Protein AF-A0A4P7YYK3-F1 (afdb_monomer)

Sequence (96 aa):
MKTLEAAAADPEEAQERPRTAFKTALDFAMDVINDPDQSMDAKVRLAIAAMPFQHAKLEAVGTGKKERQQEEAKDLARNGKFSTPTGPRLAVNNGG

pLDDT: mean 74.81, std 15.9, range [40.09, 92.75]

Secondary structure (DSSP, 8-state):
----------TTTT--------SSHHHHHHHHHH-TTS-HHHHHHHHHHHGGG-PPPGGGTS--HHHHHHHHHHHHHHHSTTPPPPPPP-------

Mean predicted aligned error: 17.23 Å

Foldseek 3Di:
DDDDDPDDPDPPPPPDDPPDPDPDPVSVLVVQVPDPPHDPVVNVVSVVVCVVVDDDDVVVVDDPPVVVVVVVVVCCCPPNPPDDDDDDDDPDPPDD

Nearest PDB structures (foldseek):
  6yw5-assembly1_ZZ  TM=3.273E-01  e=5.936E+00  Neurospora crassa OR74A

Radius of gyration: 33.92 Å; Cα contacts (8 Å, |Δi|>4): 23; chains: 1; bounding box: 61×43×111 Å

Structure (mmCIF, N/CA/C/O backbone):
data_AF-A0A4P7YYK3-F1
#
_entry.id   AF-A0A4P7YYK3-F1
#
loop_
_atom_site.group_PDB
_atom_site.id
_atom_site.type_symbol
_atom_site.label_atom_id
_atom_site.label_alt_id
_atom_site.label_comp_id
_atom_site.label_asym_id
_atom_site.label_entity_id
_atom_site.label_seq_id
_atom_site.pdbx_PDB_ins_code
_atom_site.Cartn_x
_atom_site.Cartn_y
_atom_site.Cartn_z
_atom_site.occupancy
_atom_site.B_iso_or_equiv
_atom_site.auth_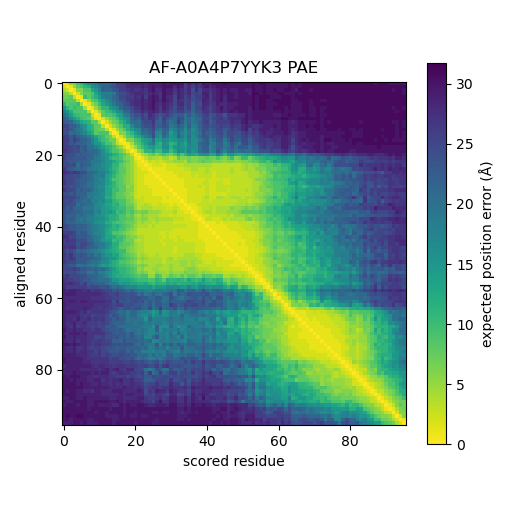seq_id
_atom_site.auth_comp_id
_atom_site.auth_asym_id
_atom_site.auth_atom_id
_atom_site.pdbx_PDB_model_num
ATOM 1 N N . MET A 1 1 ? -14.216 -22.477 55.078 1.00 40.09 1 MET A N 1
ATOM 2 C CA . MET A 1 1 ? -12.978 -21.784 54.669 1.00 40.09 1 MET A CA 1
ATOM 3 C C . MET A 1 1 ? -13.140 -21.350 53.221 1.00 40.09 1 MET A C 1
ATOM 5 O O . MET A 1 1 ? -13.336 -22.212 52.384 1.00 40.09 1 MET A O 1
ATOM 9 N N . LYS A 1 2 ? -13.147 -20.026 53.013 1.00 42.56 2 LYS A N 1
ATOM 10 C CA . LYS A 1 2 ? -12.953 -19.239 51.779 1.00 42.56 2 LYS A CA 1
ATOM 11 C C . LYS A 1 2 ? -13.456 -19.818 50.447 1.00 42.56 2 LYS A C 1
ATOM 13 O O . LYS A 1 2 ? -12.799 -20.625 49.803 1.00 42.56 2 LYS A O 1
ATOM 18 N N . THR A 1 3 ? -14.592 -19.265 50.033 1.00 44.03 3 THR A N 1
ATOM 19 C CA . THR A 1 3 ? -14.954 -18.971 48.646 1.00 44.03 3 THR A CA 1
ATOM 20 C C . THR A 1 3 ? -13.801 -18.271 47.919 1.00 44.03 3 THR A C 1
ATOM 22 O O . THR A 1 3 ? -13.214 -17.334 48.459 1.00 44.03 3 THR A O 1
ATOM 25 N N . LEU A 1 4 ? -13.491 -18.710 46.699 1.00 49.19 4 LEU A N 1
ATOM 26 C CA . LEU A 1 4 ? -12.751 -17.924 45.712 1.00 49.19 4 LEU A CA 1
ATOM 27 C C . LEU A 1 4 ? -13.493 -18.029 44.382 1.00 49.19 4 LEU A C 1
ATOM 29 O O . LEU A 1 4 ? -13.257 -18.891 43.543 1.00 49.19 4 LEU A O 1
ATOM 33 N N . GLU A 1 5 ? -14.479 -17.149 44.318 1.00 50.00 5 GLU A N 1
ATOM 34 C CA . GLU A 1 5 ? -15.044 -16.488 43.155 1.00 50.00 5 GLU A CA 1
ATOM 35 C C . GLU A 1 5 ? -13.953 -16.234 42.103 1.00 50.00 5 GLU A C 1
ATOM 37 O O . GLU A 1 5 ? -13.093 -15.366 42.260 1.00 50.00 5 GLU A O 1
ATOM 42 N N . ALA A 1 6 ? -13.935 -17.065 41.060 1.00 42.91 6 ALA A N 1
ATOM 43 C CA . ALA A 1 6 ? -13.124 -16.814 39.882 1.00 42.91 6 ALA A CA 1
ATOM 44 C C . ALA A 1 6 ? -13.829 -15.722 39.079 1.00 42.91 6 ALA A C 1
ATOM 46 O O . ALA A 1 6 ? -14.806 -15.982 38.380 1.00 42.91 6 ALA A O 1
ATOM 47 N N . ALA A 1 7 ? -13.334 -14.507 39.309 1.00 40.44 7 ALA A N 1
ATOM 48 C CA . ALA A 1 7 ? -13.514 -13.279 38.559 1.00 40.44 7 ALA A CA 1
ATOM 49 C C . ALA A 1 7 ? -14.192 -13.473 37.196 1.00 40.44 7 ALA A C 1
ATOM 51 O O . ALA A 1 7 ? -13.603 -14.007 36.252 1.00 40.44 7 ALA A O 1
ATOM 52 N N . ALA A 1 8 ? -15.427 -12.980 37.110 1.00 41.97 8 ALA A N 1
ATOM 53 C CA . ALA A 1 8 ? -15.977 -12.499 35.860 1.00 41.97 8 ALA A CA 1
ATOM 54 C C . ALA A 1 8 ? -14.954 -11.521 35.264 1.00 41.97 8 ALA A C 1
ATOM 56 O O . ALA A 1 8 ? -14.655 -10.493 35.860 1.00 41.97 8 ALA A O 1
ATOM 57 N N . ALA A 1 9 ? -14.353 -11.893 34.137 1.00 46.03 9 ALA A N 1
ATOM 58 C CA . ALA A 1 9 ? -13.649 -10.938 33.307 1.00 46.03 9 ALA A CA 1
ATOM 59 C C . ALA A 1 9 ? -14.730 -10.087 32.638 1.00 46.03 9 ALA A C 1
ATOM 61 O O . ALA A 1 9 ? -15.417 -10.559 31.731 1.00 46.03 9 ALA A O 1
ATOM 62 N N . ASP A 1 10 ? -14.925 -8.882 33.161 1.00 42.03 10 ASP A N 1
ATOM 63 C CA . ASP A 1 10 ? -15.773 -7.845 32.592 1.00 42.03 10 ASP A CA 1
ATOM 64 C C . ASP A 1 10 ? -15.459 -7.651 31.095 1.00 42.03 10 ASP A C 1
ATOM 66 O O . ASP A 1 10 ? -14.332 -7.292 30.748 1.00 42.03 10 ASP A O 1
ATOM 70 N N . PRO A 1 11 ? -16.413 -7.866 30.170 1.00 53.06 11 PRO A N 1
ATOM 71 C CA . PRO A 1 11 ? -16.196 -7.588 28.752 1.00 53.06 11 PRO A CA 1
ATOM 72 C C . PRO A 1 11 ? -16.438 -6.113 28.370 1.00 53.06 11 PRO A C 1
ATOM 74 O O . PRO A 1 11 ? -16.524 -5.809 27.182 1.00 53.06 11 PRO A O 1
ATOM 77 N N . GLU A 1 12 ? -16.564 -5.186 29.326 1.00 51.69 12 GLU A N 1
ATOM 78 C CA . GLU A 1 12 ? -17.010 -3.807 29.047 1.00 51.69 12 GLU A CA 1
ATOM 79 C C . GLU A 1 12 ? -15.921 -2.716 29.032 1.00 51.69 12 GLU A C 1
ATOM 81 O O . GLU A 1 12 ? -16.224 -1.580 28.681 1.00 51.69 12 GLU A O 1
ATOM 86 N N . GLU A 1 13 ? -14.644 -3.016 29.284 1.00 47.50 13 GLU A N 1
ATOM 87 C CA . GLU A 1 13 ? -13.581 -1.985 29.334 1.00 47.50 13 GLU A CA 1
ATOM 88 C C . GLU A 1 13 ? -12.707 -1.876 28.065 1.00 47.50 13 GLU A C 1
ATOM 90 O O . GLU A 1 13 ? -11.533 -1.514 28.120 1.00 47.50 13 GLU A O 1
ATOM 95 N N . ALA A 1 14 ? -13.268 -2.132 26.878 1.00 47.28 14 ALA A N 1
ATOM 96 C CA . ALA A 1 14 ? -12.588 -1.848 25.602 1.00 47.28 14 ALA A CA 1
ATOM 97 C C . ALA A 1 14 ? -13.112 -0.583 24.890 1.00 47.28 14 ALA A C 1
ATOM 99 O O . ALA A 1 14 ? -12.822 -0.368 23.712 1.00 47.28 14 ALA A O 1
ATOM 100 N N . GLN A 1 15 ? -13.881 0.270 25.576 1.00 53.50 15 GLN A N 1
ATOM 101 C CA . GLN A 1 15 ? -14.463 1.485 24.993 1.00 53.50 15 GLN A CA 1
ATOM 102 C C . GLN A 1 15 ? -13.981 2.778 25.655 1.00 53.50 15 GLN A C 1
ATOM 104 O O . GLN A 1 15 ? -14.781 3.632 26.005 1.00 53.50 15 GLN A O 1
ATOM 109 N N . GLU A 1 16 ? -12.670 2.997 25.744 1.00 53.94 16 GLU A N 1
ATOM 110 C CA . GLU A 1 16 ? -12.153 4.351 25.979 1.00 53.94 16 GLU A CA 1
ATOM 111 C C . GLU A 1 16 ? -10.914 4.634 25.138 1.00 53.94 16 GLU A C 1
ATOM 113 O O . GLU A 1 16 ? -9.784 4.599 25.616 1.00 53.94 16 GLU A O 1
ATOM 118 N N . ARG A 1 17 ? -11.113 4.983 23.862 1.00 54.28 17 ARG A N 1
ATOM 119 C CA . ARG A 1 17 ? -10.206 5.934 23.203 1.00 54.28 17 ARG A CA 1
ATOM 120 C C . ARG A 1 17 ? -11.004 6.873 22.301 1.00 54.28 17 ARG A C 1
ATOM 122 O O . ARG A 1 17 ? -11.524 6.416 21.283 1.00 54.28 17 ARG A O 1
ATOM 129 N N . PRO A 1 18 ? -11.026 8.192 22.565 1.00 57.31 18 PRO A N 1
ATOM 130 C CA . PRO A 1 18 ? -11.234 9.158 21.500 1.00 57.31 18 PRO A CA 1
ATOM 131 C C . PRO A 1 18 ? -9.980 9.119 20.619 1.00 57.31 18 PRO A C 1
ATOM 133 O O . PRO A 1 18 ? -9.009 9.844 20.842 1.00 57.31 18 PRO A O 1
ATOM 136 N N . ARG A 1 19 ? -9.955 8.203 19.646 1.00 58.88 19 ARG A N 1
ATOM 137 C CA . ARG A 1 19 ? -8.874 8.113 18.661 1.00 58.88 19 ARG A CA 1
ATOM 138 C C . ARG A 1 19 ? -9.059 9.293 17.724 1.00 58.88 19 ARG A C 1
ATOM 140 O O . ARG A 1 19 ? -9.882 9.225 16.828 1.00 58.88 19 ARG A O 1
ATOM 147 N N . THR A 1 20 ? -8.426 10.408 18.093 1.00 58.78 20 THR A N 1
ATOM 148 C CA . THR A 1 20 ? -8.113 11.613 17.309 1.00 58.78 20 THR A CA 1
ATOM 149 C C . THR A 1 20 ? -8.952 11.833 16.055 1.00 58.78 20 THR A C 1
ATOM 151 O O . THR A 1 20 ? -8.923 10.997 15.162 1.00 58.78 20 THR A O 1
ATOM 154 N N . ALA A 1 21 ? -9.567 13.012 15.911 1.00 69.06 21 ALA A N 1
ATOM 155 C CA . ALA A 1 21 ? -10.125 13.469 14.635 1.00 69.06 21 ALA A CA 1
ATOM 156 C C . ALA A 1 21 ? -9.201 13.078 13.464 1.00 69.06 21 ALA A C 1
ATOM 158 O O . ALA A 1 21 ? -8.107 13.632 13.315 1.00 69.06 21 ALA A O 1
ATOM 159 N N . PHE A 1 22 ? -9.605 12.056 12.702 1.00 78.38 22 PHE A N 1
ATOM 160 C CA . PHE A 1 22 ? -8.777 11.506 11.641 1.00 78.38 22 PHE A CA 1
ATOM 161 C C . PHE A 1 22 ? -8.609 12.589 10.582 1.00 78.38 22 PHE A C 1
ATOM 163 O O . PHE A 1 22 ? -9.590 13.131 10.073 1.00 78.38 22 PHE A O 1
ATOM 170 N N . LYS A 1 23 ? -7.360 12.945 10.281 1.00 85.44 23 LYS A N 1
ATOM 171 C CA . LYS A 1 23 ? -7.064 13.983 9.287 1.00 85.44 23 LYS A CA 1
ATOM 172 C C . LYS A 1 23 ? -7.288 13.461 7.876 1.00 85.44 23 LYS A C 1
ATOM 174 O O . LYS A 1 23 ? -7.672 14.224 6.993 1.00 85.44 23 LYS A O 1
ATOM 179 N N . THR A 1 24 ? -7.051 12.168 7.668 1.00 86.44 24 THR A N 1
ATOM 180 C CA . THR A 1 24 ? -7.225 11.501 6.382 1.00 86.44 24 THR A CA 1
ATOM 181 C C . THR A 1 24 ? -7.909 10.145 6.547 1.00 86.44 24 THR A C 1
ATOM 183 O O . THR A 1 24 ? -7.851 9.518 7.604 1.00 86.44 24 THR A O 1
ATOM 186 N N . ALA A 1 25 ? -8.537 9.658 5.473 1.00 86.00 25 ALA A N 1
ATOM 187 C CA . ALA A 1 25 ? -9.129 8.319 5.445 1.00 86.00 25 ALA A CA 1
ATOM 188 C C . ALA A 1 25 ? -8.080 7.203 5.625 1.00 86.00 25 ALA A C 1
ATOM 190 O O . ALA A 1 25 ? -8.396 6.137 6.148 1.00 86.00 25 ALA A O 1
ATOM 191 N N . LEU A 1 26 ? -6.828 7.458 5.227 1.00 85.19 26 LEU A N 1
ATOM 192 C CA . LEU A 1 26 ? -5.717 6.528 5.422 1.00 85.19 26 LEU A CA 1
ATOM 193 C C . LEU A 1 26 ? -5.367 6.370 6.905 1.00 85.19 26 LEU A C 1
ATOM 195 O O . LEU A 1 26 ? -5.111 5.253 7.341 1.00 85.19 26 LEU A O 1
ATOM 199 N N . ASP A 1 27 ? -5.396 7.457 7.681 1.00 86.06 27 ASP A N 1
ATOM 200 C CA . ASP A 1 27 ? -5.107 7.408 9.121 1.00 86.06 27 ASP A CA 1
ATOM 201 C C . ASP A 1 27 ? -6.119 6.519 9.851 1.00 86.06 27 ASP A C 1
ATOM 203 O O . ASP A 1 27 ? -5.745 5.677 10.665 1.00 86.06 27 ASP A O 1
ATOM 207 N N . PHE A 1 28 ? -7.399 6.655 9.494 1.00 88.38 28 PHE A N 1
ATOM 208 C CA . PHE A 1 28 ? -8.459 5.776 9.982 1.00 88.38 28 PHE A CA 1
ATOM 209 C C . PHE A 1 28 ? -8.222 4.317 9.571 1.00 88.38 28 PHE A C 1
ATOM 211 O O . PHE A 1 28 ? -8.302 3.411 10.397 1.00 88.38 28 PHE A O 1
ATOM 218 N N . ALA A 1 29 ? -7.895 4.085 8.298 1.00 88.31 29 ALA A N 1
ATOM 219 C CA . ALA A 1 29 ? -7.641 2.748 7.774 1.00 88.31 29 ALA A CA 1
ATOM 220 C C . ALA A 1 29 ? -6.483 2.046 8.506 1.00 88.31 29 ALA A C 1
ATOM 222 O O . ALA A 1 29 ? -6.589 0.872 8.862 1.00 88.31 29 ALA A O 1
ATOM 223 N N . MET A 1 30 ? -5.392 2.770 8.761 1.00 86.44 30 MET A N 1
ATOM 224 C CA . MET A 1 30 ? -4.225 2.251 9.474 1.00 86.44 30 MET A CA 1
ATOM 225 C C . MET A 1 30 ? -4.543 1.928 10.935 1.00 86.44 30 MET A C 1
ATOM 227 O O . MET A 1 30 ? -4.084 0.901 11.430 1.00 86.44 30 MET A O 1
ATOM 231 N N . ASP A 1 31 ? -5.350 2.748 11.612 1.00 89.19 31 ASP A N 1
ATOM 232 C CA . ASP A 1 31 ? -5.780 2.467 12.987 1.00 89.19 31 ASP A CA 1
ATOM 233 C C . ASP A 1 31 ? -6.615 1.178 13.067 1.00 89.19 31 ASP A C 1
ATOM 235 O O . ASP A 1 31 ? -6.323 0.293 13.869 1.00 89.19 31 ASP A O 1
ATOM 239 N N . VAL A 1 32 ? -7.585 1.009 12.162 1.00 89.19 32 VAL A N 1
ATOM 240 C CA . VAL A 1 32 ? -8.453 -0.183 12.117 1.00 89.19 32 VAL A CA 1
ATOM 241 C C . VAL A 1 32 ? -7.672 -1.464 11.801 1.00 89.19 32 VAL A C 1
ATOM 243 O O . VAL A 1 32 ? -7.961 -2.519 12.365 1.00 89.19 32 VAL A O 1
ATOM 246 N N . ILE A 1 33 ? -6.692 -1.408 10.894 1.00 8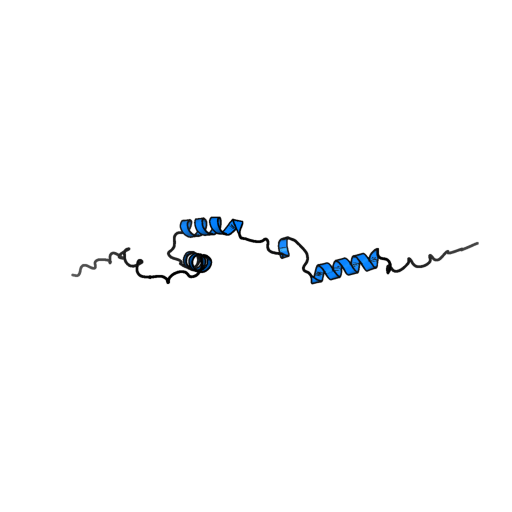7.12 33 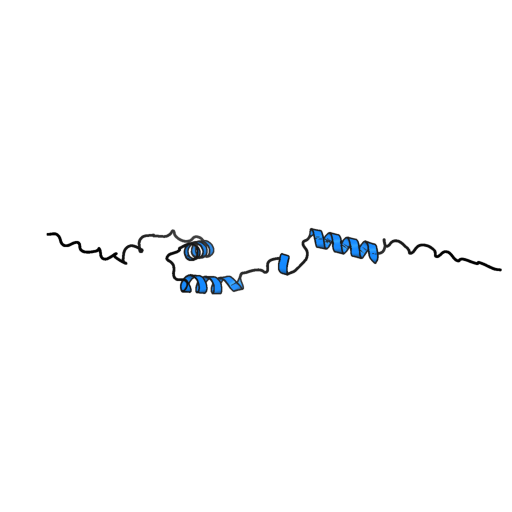ILE A N 1
ATOM 247 C CA . ILE A 1 33 ? -5.906 -2.591 10.504 1.00 87.12 33 ILE A CA 1
ATOM 248 C C . ILE A 1 33 ? -4.965 -3.027 11.632 1.00 87.12 33 ILE A C 1
ATOM 250 O O . ILE A 1 33 ? -4.865 -4.230 11.905 1.00 87.12 33 ILE A O 1
ATOM 254 N N . ASN A 1 34 ? -4.303 -2.064 12.280 1.00 87.56 34 ASN A N 1
ATOM 255 C CA . ASN A 1 34 ? -3.286 -2.315 13.303 1.00 87.56 34 ASN A CA 1
ATOM 256 C C . ASN A 1 34 ? -3.871 -2.717 14.663 1.00 87.56 34 ASN A C 1
ATOM 258 O O . ASN A 1 34 ? -3.157 -3.306 15.472 1.00 87.56 34 ASN A O 1
ATOM 262 N N . ASP A 1 35 ? -5.147 -2.428 14.918 1.00 88.88 35 ASP A N 1
ATOM 263 C CA . ASP A 1 35 ? -5.824 -2.808 16.155 1.00 88.88 35 ASP A CA 1
ATOM 264 C C . ASP A 1 35 ? -6.087 -4.332 16.205 1.00 88.88 35 ASP A C 1
ATOM 266 O O . ASP A 1 35 ? -6.813 -4.855 15.347 1.00 88.88 35 ASP A O 1
ATOM 270 N N . PRO A 1 36 ? -5.495 -5.082 17.156 1.00 86.50 36 PRO A N 1
ATOM 271 C CA . PRO A 1 36 ? -5.682 -6.529 17.258 1.00 86.50 36 PRO A CA 1
ATOM 272 C C . PRO A 1 36 ? -7.096 -6.924 17.703 1.00 86.50 36 PRO A C 1
ATOM 274 O O . PRO A 1 36 ? -7.539 -8.015 17.349 1.00 86.50 36 PRO A O 1
ATOM 277 N N . ASP A 1 37 ? -7.809 -6.042 18.407 1.00 90.44 37 ASP A N 1
ATOM 278 C CA . ASP A 1 37 ? -9.136 -6.320 18.967 1.00 90.44 37 ASP A CA 1
ATOM 279 C C . ASP A 1 37 ? -10.260 -6.054 17.951 1.00 90.44 37 ASP A C 1
ATOM 281 O O . ASP A 1 37 ? -11.415 -6.437 18.150 1.00 90.44 37 ASP A O 1
ATOM 285 N N . GLN A 1 38 ? -9.932 -5.425 16.818 1.00 89.06 38 GLN A N 1
ATOM 286 C CA . GLN A 1 38 ? -10.896 -5.180 15.754 1.00 89.06 38 GLN A CA 1
ATOM 287 C C . GLN A 1 38 ? -11.271 -6.454 15.004 1.00 89.06 38 GLN A C 1
ATOM 289 O O . GLN A 1 38 ? -10.423 -7.245 14.579 1.00 89.06 38 GLN A O 1
ATOM 294 N N . SER A 1 39 ? -12.575 -6.596 14.755 1.00 91.19 39 SER A N 1
ATOM 295 C CA . SER A 1 39 ? -13.118 -7.733 14.014 1.00 91.19 39 SER A CA 1
ATOM 296 C C . SER A 1 39 ? -12.488 -7.859 12.622 1.00 91.19 39 SER A C 1
ATOM 298 O O . SER A 1 39 ? -12.293 -6.873 11.905 1.00 91.19 39 SER A O 1
ATOM 300 N N . MET A 1 40 ? -12.219 -9.099 12.203 1.00 90.88 40 MET A N 1
ATOM 301 C CA . MET A 1 40 ? -11.678 -9.375 10.868 1.00 90.88 40 MET A CA 1
ATOM 302 C C . MET A 1 40 ? -12.597 -8.839 9.761 1.00 90.88 40 MET A C 1
ATOM 304 O O . MET A 1 40 ? -12.122 -8.324 8.754 1.00 90.88 40 MET A O 1
ATOM 308 N N . ASP A 1 41 ? -13.913 -8.895 9.969 1.00 92.75 41 ASP A N 1
ATOM 309 C CA . ASP A 1 41 ? -14.904 -8.381 9.023 1.00 92.75 41 ASP A CA 1
ATOM 310 C C . ASP A 1 41 ? -14.753 -6.870 8.763 1.00 92.75 41 ASP A C 1
ATOM 312 O O . ASP A 1 41 ? -14.788 -6.429 7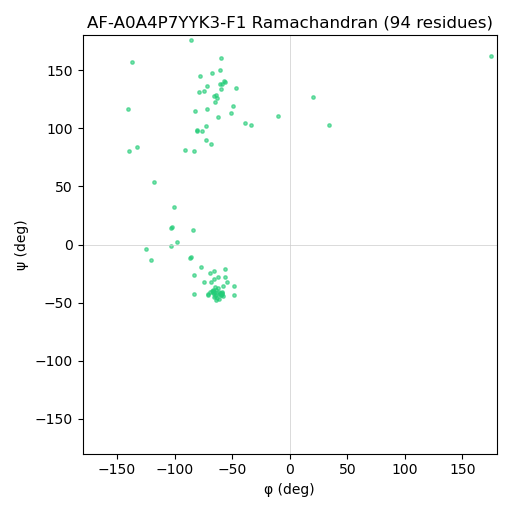.612 1.00 92.75 41 ASP A O 1
ATOM 316 N N . ALA A 1 42 ? -14.497 -6.070 9.806 1.00 88.75 42 ALA A N 1
ATOM 317 C CA . ALA A 1 42 ? -14.227 -4.640 9.648 1.00 88.75 42 ALA A CA 1
ATOM 318 C C . ALA A 1 42 ? -12.971 -4.384 8.794 1.00 88.75 42 ALA A C 1
ATOM 320 O O . ALA A 1 42 ? -12.982 -3.523 7.911 1.00 88.75 42 ALA A O 1
ATOM 321 N N . LYS A 1 43 ? -11.912 -5.178 8.997 1.00 91.25 43 LYS A N 1
ATOM 322 C CA . LYS A 1 43 ? -10.667 -5.090 8.216 1.00 91.25 43 LYS A CA 1
ATOM 323 C C . LYS A 1 43 ? -10.880 -5.489 6.753 1.00 91.25 43 LYS A C 1
ATOM 325 O O . LYS A 1 43 ? -10.369 -4.826 5.853 1.00 91.25 43 LYS A O 1
ATOM 330 N N . VAL A 1 44 ? -11.678 -6.529 6.500 1.00 92.62 44 VAL A N 1
ATOM 331 C CA . VAL A 1 44 ? -12.018 -6.985 5.142 1.00 92.62 44 VAL A CA 1
ATOM 332 C C . VAL A 1 44 ? -12.838 -5.933 4.396 1.00 92.62 44 VAL A C 1
ATOM 334 O O . VAL A 1 44 ? -12.520 -5.618 3.250 1.00 92.62 44 VAL A O 1
ATOM 337 N N . ARG A 1 45 ? -13.848 -5.331 5.038 1.00 92.38 45 ARG A N 1
ATOM 338 C CA . ARG A 1 45 ? -14.648 -4.252 4.429 1.00 92.38 45 ARG A CA 1
ATOM 339 C C . ARG A 1 45 ? -13.789 -3.056 4.025 1.00 92.38 45 ARG A C 1
ATOM 341 O O . ARG A 1 45 ? -13.965 -2.509 2.936 1.00 92.38 45 ARG A O 1
ATOM 348 N N . LEU A 1 46 ? -12.830 -2.689 4.868 1.00 90.88 46 LEU A N 1
ATOM 349 C CA . LEU A 1 46 ? -11.872 -1.631 4.573 1.00 90.88 46 LEU A CA 1
ATOM 350 C C . LEU A 1 46 ? -10.957 -1.997 3.393 1.00 90.88 46 LEU A C 1
ATOM 352 O O . LEU A 1 46 ? -10.763 -1.181 2.493 1.00 90.88 46 LEU A O 1
ATOM 356 N N . ALA A 1 47 ? -10.437 -3.227 3.360 1.00 88.19 47 ALA A N 1
ATOM 357 C CA . ALA A 1 47 ? -9.619 -3.706 2.249 1.00 88.19 47 ALA A CA 1
ATOM 358 C C . ALA A 1 47 ? -10.390 -3.657 0.920 1.00 88.19 47 ALA A C 1
ATOM 360 O O . ALA A 1 47 ? -9.856 -3.178 -0.079 1.00 88.19 47 ALA A O 1
ATOM 361 N N . ILE A 1 48 ? -11.666 -4.062 0.920 1.00 92.12 48 ILE A N 1
ATOM 362 C CA . ILE A 1 48 ? -12.540 -3.983 -0.259 1.00 92.12 48 ILE A CA 1
ATOM 363 C C . ILE A 1 48 ? -12.690 -2.542 -0.750 1.00 92.12 48 ILE A C 1
ATOM 365 O O . ILE A 1 48 ? -12.589 -2.296 -1.951 1.00 92.12 48 ILE A O 1
ATOM 369 N N . ALA A 1 49 ? -12.879 -1.589 0.162 1.00 89.94 49 ALA A N 1
ATOM 370 C CA . ALA A 1 49 ? -12.971 -0.175 -0.188 1.00 89.94 49 ALA A CA 1
ATOM 371 C C . ALA A 1 49 ? -11.650 0.395 -0.74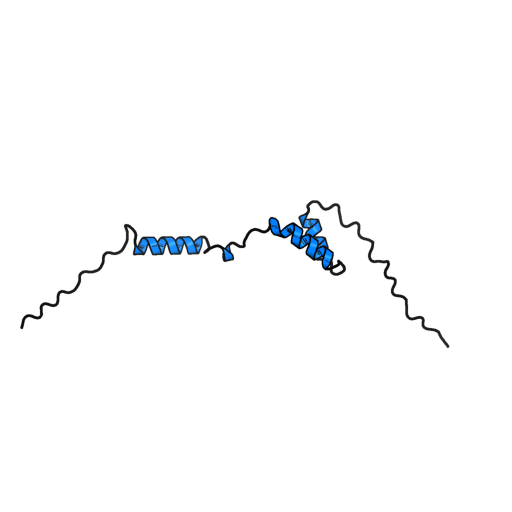5 1.00 89.94 49 ALA A C 1
ATOM 373 O O . ALA A 1 49 ? -11.681 1.312 -1.564 1.00 89.94 49 ALA A O 1
ATOM 374 N N . ALA A 1 50 ? -10.500 -0.147 -0.331 1.00 87.38 50 ALA A N 1
ATOM 375 C CA . ALA A 1 50 ? -9.178 0.297 -0.776 1.00 87.38 50 ALA A CA 1
ATOM 376 C C . ALA A 1 50 ? -8.736 -0.309 -2.122 1.00 87.38 50 ALA A C 1
ATOM 378 O O . ALA A 1 50 ? -7.963 0.327 -2.842 1.00 87.38 50 ALA A O 1
ATOM 379 N N . MET A 1 51 ? -9.238 -1.496 -2.493 1.00 85.75 51 MET A N 1
ATOM 380 C CA . MET A 1 51 ? -8.860 -2.203 -3.730 1.00 85.75 51 MET A CA 1
ATOM 381 C C . MET A 1 51 ? -8.888 -1.337 -5.008 1.00 85.75 51 MET A C 1
ATOM 383 O O . MET A 1 51 ? -7.935 -1.423 -5.784 1.00 85.75 51 MET A O 1
ATOM 387 N N . PRO A 1 52 ? -9.899 -0.477 -5.259 1.00 87.81 52 PRO A N 1
ATOM 388 C CA . PRO A 1 52 ? -9.971 0.316 -6.492 1.00 87.81 52 PRO A CA 1
ATOM 389 C C . PRO A 1 52 ? -8.858 1.360 -6.634 1.00 87.81 52 PRO A C 1
ATOM 391 O O . PRO A 1 52 ? -8.564 1.804 -7.741 1.00 87.81 52 PRO A O 1
ATOM 394 N N . PHE A 1 53 ? -8.253 1.769 -5.519 1.00 85.56 53 PHE A N 1
ATOM 395 C CA . PHE A 1 53 ? -7.218 2.803 -5.480 1.00 85.56 53 PHE A CA 1
ATOM 396 C C . PHE A 1 53 ? -5.805 2.210 -5.438 1.00 85.56 53 PHE A C 1
ATOM 398 O O . PHE A 1 53 ? -4.819 2.944 -5.363 1.00 85.56 53 PHE A O 1
ATOM 405 N N . GLN A 1 54 ? -5.689 0.882 -5.492 1.00 83.88 54 GLN A N 1
ATOM 406 C CA . GLN A 1 54 ? -4.408 0.202 -5.508 1.00 83.88 54 GLN A CA 1
ATOM 407 C C . GLN A 1 54 ? -3.844 0.180 -6.934 1.00 83.88 54 GLN A C 1
ATOM 409 O O . GLN A 1 54 ? -4.383 -0.457 -7.837 1.00 83.88 54 GLN A O 1
ATOM 414 N N . HIS A 1 55 ? -2.723 0.867 -7.146 1.00 82.75 55 HIS A N 1
ATOM 415 C CA . HIS A 1 55 ? -1.983 0.776 -8.402 1.00 82.75 55 HIS A CA 1
ATOM 416 C C . HIS A 1 55 ? -1.163 -0.518 -8.461 1.00 82.75 55 HIS A C 1
ATOM 418 O O . HIS A 1 55 ? -0.623 -0.976 -7.450 1.00 82.75 55 HIS A O 1
ATOM 424 N N . ALA A 1 56 ? -1.034 -1.093 -9.659 1.00 76.75 56 ALA A N 1
ATOM 425 C CA . ALA A 1 56 ? -0.175 -2.250 -9.871 1.00 76.75 56 ALA A CA 1
ATOM 426 C C . ALA A 1 56 ? 1.279 -1.909 -9.509 1.00 76.75 56 ALA A C 1
ATOM 428 O O . ALA A 1 56 ? 1.812 -0.868 -9.907 1.00 76.75 56 ALA A O 1
ATOM 429 N N . LYS A 1 57 ? 1.938 -2.798 -8.761 1.00 73.88 57 LYS A N 1
ATOM 430 C CA . LYS A 1 57 ? 3.369 -2.670 -8.474 1.00 73.88 57 LYS A CA 1
ATOM 431 C C . LYS A 1 57 ? 4.127 -2.778 -9.802 1.00 73.88 57 LYS A C 1
ATOM 433 O O . LYS A 1 57 ? 3.931 -3.744 -10.532 1.00 73.88 57 LYS A O 1
ATOM 438 N N . LEU A 1 58 ? 4.982 -1.803 -10.115 1.00 63.81 58 LEU A N 1
ATOM 439 C CA . LEU A 1 58 ? 5.707 -1.727 -11.397 1.00 63.81 58 LEU A CA 1
ATOM 440 C C . LEU A 1 58 ? 6.507 -2.998 -11.726 1.00 63.81 58 LEU A C 1
ATOM 442 O O . LEU A 1 58 ? 6.565 -3.378 -12.888 1.00 63.81 58 LEU A O 1
ATOM 446 N N . GLU A 1 59 ? 7.032 -3.694 -10.712 1.00 62.62 59 GLU A N 1
ATOM 447 C CA . GLU A 1 59 ? 7.713 -4.992 -10.868 1.00 62.62 59 GLU A CA 1
ATOM 448 C C . GLU A 1 59 ? 6.844 -6.054 -11.563 1.00 62.62 59 GLU A C 1
ATOM 450 O O . GLU A 1 59 ? 7.372 -6.942 -12.220 1.00 62.62 59 GLU A O 1
ATOM 455 N N . ALA A 1 60 ? 5.516 -5.961 -11.447 1.00 58.97 60 ALA A N 1
ATOM 456 C CA . ALA A 1 60 ? 4.585 -6.888 -12.082 1.00 58.97 60 ALA A CA 1
ATOM 457 C C . ALA A 1 60 ? 4.205 -6.491 -13.523 1.00 58.97 60 ALA A C 1
ATOM 459 O O . ALA A 1 60 ? 3.577 -7.286 -14.216 1.00 58.97 60 ALA A O 1
ATOM 460 N N . VAL A 1 61 ? 4.542 -5.274 -13.977 1.00 60.09 61 VAL A N 1
ATOM 461 C CA . VAL A 1 61 ? 4.049 -4.702 -15.250 1.00 60.09 61 VAL A CA 1
ATOM 462 C C . VAL A 1 61 ? 5.182 -4.346 -16.225 1.00 60.09 61 VAL A C 1
ATOM 464 O O . VAL A 1 61 ? 4.928 -4.161 -17.413 1.00 60.09 61 VAL A O 1
ATOM 467 N N . GLY A 1 62 ? 6.444 -4.307 -15.788 1.00 61.56 62 GLY A N 1
ATOM 468 C CA . GLY A 1 62 ? 7.570 -4.156 -16.708 1.00 61.56 62 GLY A CA 1
ATOM 469 C C . GLY A 1 62 ? 8.933 -4.008 -16.040 1.00 61.56 62 GLY A C 1
ATOM 470 O O . GLY A 1 62 ? 9.040 -3.676 -14.859 1.00 61.56 62 GLY A O 1
ATOM 471 N N . THR A 1 63 ? 9.973 -4.238 -16.842 1.00 64.88 63 THR A N 1
ATOM 472 C CA . THR A 1 63 ? 11.382 -4.040 -16.494 1.00 64.88 63 THR A CA 1
ATOM 473 C C . THR A 1 63 ? 11.628 -2.603 -16.028 1.00 64.88 63 THR A C 1
ATOM 475 O O . THR A 1 63 ? 11.053 -1.635 -16.543 1.00 64.88 63 THR A O 1
A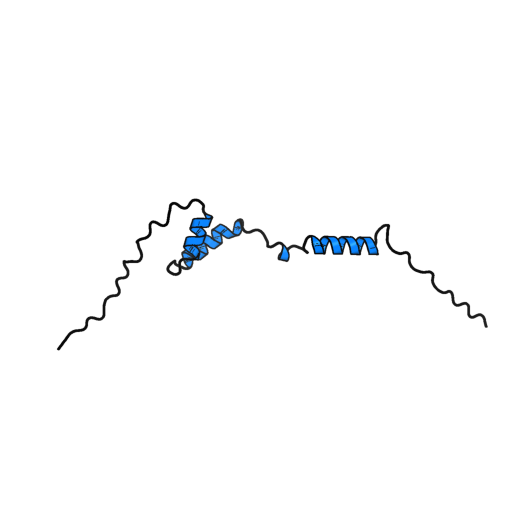TOM 478 N N . GLY A 1 64 ? 12.461 -2.436 -14.998 1.00 77.12 64 GLY A N 1
ATOM 479 C CA . GLY A 1 64 ? 12.723 -1.122 -14.410 1.00 77.12 64 GLY A CA 1
ATOM 480 C C . GLY A 1 64 ? 13.313 -0.148 -15.438 1.00 77.12 64 GLY A C 1
ATOM 481 O O . GLY A 1 64 ? 13.901 -0.563 -16.431 1.00 77.12 64 GLY A O 1
ATOM 482 N N . LYS A 1 65 ? 13.243 1.173 -15.194 1.00 80.94 65 LYS A N 1
ATOM 483 C CA . LYS A 1 65 ? 13.782 2.194 -16.131 1.00 80.94 65 LYS A CA 1
ATOM 484 C C . LYS A 1 65 ? 15.216 1.892 -16.597 1.00 80.94 65 LYS A C 1
ATOM 486 O O . LYS A 1 65 ? 15.555 2.166 -17.741 1.00 80.94 65 LYS A O 1
ATOM 491 N N . LYS A 1 66 ? 16.044 1.328 -15.710 1.00 81.00 66 LYS A N 1
ATOM 492 C CA . LYS A 1 66 ? 17.424 0.922 -16.015 1.00 81.00 66 LYS A CA 1
ATOM 493 C C . LYS A 1 66 ? 17.492 -0.306 -16.925 1.00 81.00 66 LYS A C 1
ATOM 495 O O . LYS A 1 66 ? 18.287 -0.314 -17.855 1.00 81.00 66 LYS A O 1
ATOM 500 N N . GLU A 1 67 ? 16.675 -1.321 -16.668 1.00 82.69 67 GLU A N 1
ATOM 501 C CA . GLU A 1 67 ? 16.605 -2.524 -17.505 1.00 82.69 67 GLU A CA 1
ATOM 502 C C . GLU A 1 67 ? 16.044 -2.190 -18.884 1.00 82.69 67 GLU A C 1
ATOM 504 O O . GLU A 1 67 ? 16.638 -2.580 -19.880 1.00 82.69 67 GLU A O 1
ATOM 509 N N . ARG A 1 68 ? 15.004 -1.351 -18.951 1.00 83.69 68 ARG A N 1
ATOM 510 C CA . ARG A 1 68 ? 14.451 -0.861 -20.215 1.00 83.69 68 ARG A CA 1
ATOM 511 C C . ARG A 1 68 ? 15.492 -0.129 -21.062 1.00 83.69 68 ARG A C 1
ATOM 513 O O . ARG A 1 68 ? 15.601 -0.391 -22.251 1.00 83.69 68 ARG A O 1
ATOM 520 N N . GLN A 1 69 ? 16.300 0.745 -20.457 1.00 84.94 69 GLN A N 1
ATOM 521 C CA . GLN A 1 69 ? 17.397 1.414 -21.171 1.00 84.94 69 GLN A CA 1
ATOM 522 C C . GLN A 1 69 ? 18.450 0.424 -21.681 1.00 84.94 69 GLN A C 1
ATOM 524 O O . GLN A 1 69 ? 18.991 0.608 -22.769 1.00 84.94 69 GLN A O 1
ATOM 529 N N . GLN A 1 70 ? 18.751 -0.627 -20.914 1.00 86.31 70 GLN A N 1
ATOM 530 C CA . GLN A 1 70 ? 19.675 -1.668 -21.361 1.00 86.31 70 GLN A CA 1
ATOM 531 C C . GLN A 1 70 ? 19.093 -2.512 -22.497 1.00 86.31 70 GLN A C 1
ATOM 533 O O . GLN A 1 70 ? 19.826 -2.847 -23.422 1.00 86.31 70 GLN A O 1
ATOM 538 N N . GLU A 1 71 ? 17.811 -2.864 -22.442 1.00 85.44 71 GLU A N 1
ATOM 539 C CA . GLU A 1 71 ? 17.118 -3.590 -23.512 1.00 85.44 71 GLU A CA 1
ATOM 540 C C . GLU A 1 71 ? 17.064 -2.756 -24.792 1.00 85.44 71 GLU A C 1
ATOM 542 O O . GLU A 1 71 ? 17.509 -3.226 -25.836 1.00 85.44 71 GLU A O 1
ATOM 547 N N . GLU A 1 72 ? 16.667 -1.484 -24.696 1.00 85.44 72 GLU A N 1
ATOM 548 C CA . GLU A 1 72 ? 16.663 -0.552 -25.828 1.00 85.44 72 GLU A CA 1
ATOM 549 C C . GLU A 1 72 ? 18.072 -0.395 -26.429 1.00 85.44 72 GLU A C 1
ATOM 551 O O . GLU A 1 72 ? 18.238 -0.438 -27.649 1.00 85.44 72 GLU A O 1
ATOM 556 N N . ALA A 1 73 ? 19.116 -0.293 -25.598 1.00 84.56 73 ALA A N 1
ATOM 557 C CA . ALA A 1 73 ? 20.499 -0.237 -26.075 1.00 84.56 73 ALA A CA 1
ATOM 558 C C . ALA A 1 73 ? 20.943 -1.540 -26.767 1.00 84.56 73 ALA A C 1
ATOM 560 O O . ALA A 1 73 ? 21.612 -1.484 -27.801 1.00 84.56 73 ALA A O 1
ATOM 561 N N . LYS A 1 74 ? 20.568 -2.711 -26.234 1.00 85.06 74 LYS A N 1
ATOM 562 C CA . LYS A 1 74 ? 20.857 -4.019 -26.849 1.00 85.06 74 LYS A CA 1
ATOM 563 C C . LYS A 1 74 ? 20.151 -4.174 -28.195 1.00 85.06 74 LYS A C 1
ATOM 565 O O . LYS A 1 74 ? 20.773 -4.627 -29.155 1.00 85.06 74 LYS A O 1
ATOM 570 N N . ASP A 1 75 ? 18.889 -3.772 -28.286 1.00 85.75 75 ASP A N 1
ATOM 571 C CA . ASP A 1 75 ? 18.123 -3.841 -29.530 1.00 85.75 75 ASP A CA 1
ATOM 572 C C . ASP A 1 75 ? 18.687 -2.894 -30.594 1.00 85.75 75 ASP A C 1
ATOM 574 O O . ASP A 1 75 ? 18.851 -3.290 -31.753 1.00 85.75 75 ASP A O 1
ATOM 578 N N . LEU A 1 76 ? 19.074 -1.676 -30.204 1.00 85.56 76 LEU A N 1
ATOM 579 C CA . LEU A 1 76 ? 19.749 -0.728 -31.093 1.00 85.56 76 LEU A CA 1
ATOM 580 C C . LEU A 1 76 ? 21.128 -1.228 -31.543 1.00 85.56 76 LEU A C 1
ATOM 582 O O . LEU A 1 76 ? 21.495 -1.020 -32.699 1.00 85.56 76 LEU A O 1
ATOM 586 N N . ALA A 1 77 ? 21.879 -1.906 -30.673 1.00 83.38 77 ALA A N 1
ATOM 587 C CA . ALA A 1 77 ? 23.165 -2.501 -31.030 1.00 83.38 77 ALA A CA 1
ATOM 588 C C . ALA A 1 77 ? 23.023 -3.680 -32.008 1.00 83.38 77 ALA A C 1
ATOM 590 O O . ALA A 1 77 ? 23.902 -3.885 -32.841 1.00 83.38 77 ALA A O 1
ATOM 591 N N . ARG A 1 78 ? 21.924 -4.447 -31.930 1.00 81.00 78 ARG A N 1
ATOM 592 C CA . ARG A 1 78 ? 21.679 -5.605 -32.806 1.00 81.00 78 ARG A CA 1
ATOM 593 C C . ARG A 1 78 ? 21.086 -5.220 -34.162 1.00 81.00 78 ARG A C 1
ATOM 595 O O . ARG A 1 78 ? 21.466 -5.791 -35.175 1.00 81.00 78 ARG A O 1
ATOM 602 N N . ASN A 1 79 ? 20.125 -4.298 -34.171 1.00 79.44 79 ASN A N 1
ATOM 603 C CA . ASN A 1 79 ? 19.262 -4.045 -35.331 1.00 79.44 79 ASN A CA 1
ATOM 604 C C . ASN A 1 79 ? 19.279 -2.577 -35.794 1.00 79.44 79 ASN A C 1
ATOM 606 O O . ASN A 1 79 ? 18.605 -2.226 -36.761 1.00 79.44 79 ASN A O 1
ATOM 610 N N . GLY A 1 80 ? 19.983 -1.697 -35.083 1.00 80.06 80 GLY A N 1
ATOM 611 C CA . GLY A 1 80 ? 19.990 -0.268 -35.363 1.00 80.06 80 GLY A CA 1
ATOM 612 C C . GLY A 1 80 ? 21.012 0.144 -36.418 1.00 80.06 80 GLY A C 1
ATOM 613 O O . GLY A 1 80 ? 21.852 -0.627 -36.877 1.00 80.06 80 GLY A O 1
ATOM 614 N N . LYS A 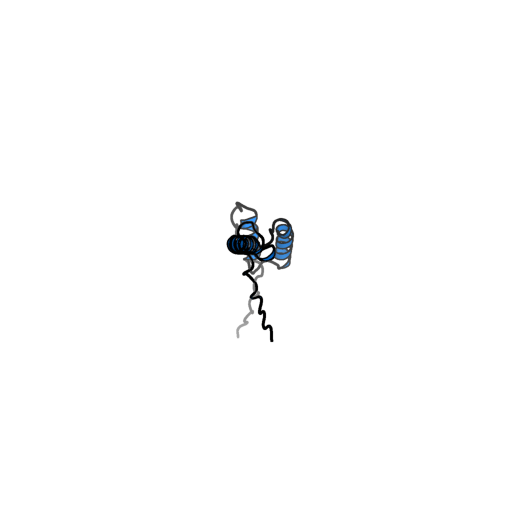1 81 ? 20.987 1.436 -36.748 1.00 78.25 81 LYS A N 1
ATOM 615 C CA . LYS A 1 81 ? 21.923 2.087 -37.681 1.00 78.25 81 LYS A CA 1
ATOM 616 C C . LYS A 1 81 ? 23.403 1.917 -37.299 1.00 78.25 81 LYS A C 1
ATOM 618 O O . LYS A 1 81 ? 24.270 2.061 -38.153 1.00 78.25 81 LYS A O 1
ATOM 623 N N . PHE A 1 82 ? 23.678 1.624 -36.028 1.00 80.38 82 PHE A N 1
ATOM 624 C CA . PHE A 1 82 ? 25.018 1.394 -35.485 1.00 80.38 82 PHE A CA 1
ATOM 625 C C . PHE A 1 82 ? 25.340 -0.096 -35.273 1.00 80.38 82 PHE A C 1
ATOM 627 O O . PHE A 1 82 ? 26.295 -0.413 -34.568 1.00 80.38 82 PHE A O 1
ATOM 634 N N . SER A 1 83 ? 24.558 -1.007 -35.864 1.00 83.75 83 SER A N 1
ATOM 635 C CA . SER A 1 83 ? 24.850 -2.442 -35.850 1.00 83.75 83 SER A CA 1
ATOM 636 C C . SER A 1 83 ? 26.213 -2.724 -36.477 1.00 83.75 83 SER A C 1
ATOM 638 O O . SER A 1 83 ? 26.551 -2.187 -37.535 1.00 83.75 83 SER A O 1
ATOM 640 N N . THR A 1 84 ? 26.982 -3.622 -35.864 1.00 80.94 84 THR A N 1
ATOM 641 C CA . THR A 1 84 ? 28.233 -4.112 -36.444 1.00 80.94 84 THR A CA 1
ATOM 642 C C . THR A 1 84 ? 27.945 -4.906 -37.726 1.00 80.94 84 THR A C 1
ATOM 644 O O . THR A 1 84 ? 27.108 -5.813 -37.710 1.00 80.94 84 THR A O 1
ATOM 647 N N . PRO A 1 85 ? 28.602 -4.585 -38.857 1.00 78.25 85 PRO A N 1
ATOM 648 C CA . PRO A 1 85 ? 28.423 -5.333 -40.095 1.00 78.25 85 PRO A CA 1
ATOM 649 C C . PRO A 1 85 ? 28.990 -6.747 -39.957 1.00 78.25 85 PRO A C 1
ATOM 651 O O . PRO A 1 85 ? 29.976 -6.980 -39.255 1.00 78.25 85 PRO A O 1
ATOM 654 N N . THR A 1 86 ? 28.365 -7.708 -40.638 1.00 79.50 86 THR A N 1
ATOM 655 C CA . THR A 1 86 ? 28.828 -9.097 -40.632 1.00 79.50 86 THR A CA 1
ATOM 656 C C . THR A 1 86 ? 30.211 -9.179 -41.276 1.00 79.50 86 THR A C 1
ATOM 658 O O . THR A 1 86 ? 30.420 -8.663 -42.374 1.00 79.50 86 THR A O 1
ATOM 661 N N . GLY A 1 87 ? 31.159 -9.817 -40.586 1.00 80.31 87 GLY A N 1
ATOM 662 C CA . GLY A 1 87 ? 32.529 -9.958 -41.075 1.00 80.31 87 GLY A CA 1
ATOM 663 C C . GLY A 1 87 ? 32.602 -10.717 -42.410 1.00 80.31 87 GLY A C 1
ATOM 664 O O . GLY A 1 87 ? 31.754 -11.577 -42.677 1.00 80.31 87 GLY A O 1
ATOM 665 N N . PRO A 1 88 ? 33.601 -10.416 -43.258 1.00 83.69 88 PRO A N 1
ATOM 666 C CA . PRO A 1 88 ? 33.768 -11.079 -44.544 1.00 83.69 88 PRO A CA 1
ATOM 667 C C . PRO A 1 88 ? 33.982 -12.584 -44.354 1.00 83.69 88 PRO A C 1
ATOM 669 O O . PRO A 1 88 ? 34.717 -13.022 -43.468 1.00 83.69 88 PRO A O 1
ATOM 672 N N . ARG A 1 89 ? 33.332 -13.387 -45.201 1.00 82.44 89 ARG A N 1
ATOM 673 C CA . ARG A 1 89 ? 33.501 -14.843 -45.190 1.00 82.44 89 ARG A CA 1
ATOM 674 C C . ARG A 1 89 ? 34.799 -15.206 -45.904 1.00 82.44 89 ARG A C 1
ATOM 676 O O . ARG A 1 89 ? 35.038 -14.746 -47.018 1.00 82.44 89 ARG A O 1
ATOM 683 N N . LEU A 1 90 ? 35.608 -16.057 -45.275 1.00 81.81 90 LEU A N 1
ATOM 684 C CA . LEU A 1 90 ? 36.759 -16.6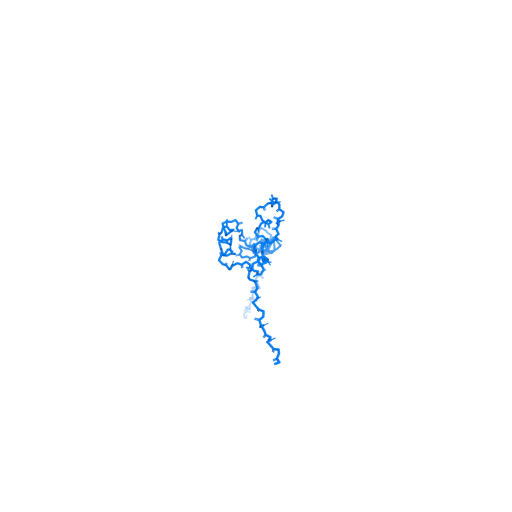86 -45.918 1.00 81.81 90 LEU A CA 1
ATOM 685 C C . LEU A 1 90 ? 36.268 -17.560 -47.079 1.00 81.81 90 LEU A C 1
ATOM 687 O O . LEU A 1 90 ? 35.640 -18.595 -46.864 1.00 81.81 90 LEU A O 1
ATOM 691 N N . ALA A 1 91 ? 36.549 -17.135 -48.309 1.00 77.38 91 ALA A N 1
ATOM 692 C CA . ALA A 1 91 ? 36.403 -17.977 -49.487 1.00 77.38 91 ALA A CA 1
ATOM 693 C C . ALA A 1 91 ? 37.640 -18.879 -49.577 1.00 77.38 91 ALA A C 1
ATOM 695 O O . ALA A 1 91 ? 38.709 -18.445 -50.003 1.00 77.38 91 ALA A O 1
ATOM 696 N N . VAL A 1 92 ? 37.518 -20.123 -49.112 1.00 76.25 92 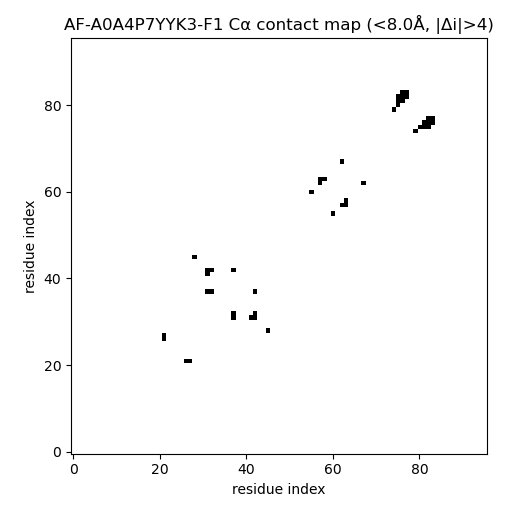VAL A N 1
ATOM 697 C CA . VAL A 1 92 ? 38.583 -21.122 -49.254 1.00 76.25 92 VAL A CA 1
ATOM 698 C C . VAL A 1 92 ? 38.508 -21.693 -50.668 1.00 76.25 92 VAL A C 1
ATOM 700 O O . VAL A 1 92 ? 37.701 -22.577 -50.944 1.00 76.25 92 VAL A O 1
ATOM 703 N N . ASN A 1 93 ? 39.344 -21.180 -51.570 1.00 71.00 93 ASN A N 1
ATOM 704 C CA . ASN A 1 93 ? 39.549 -21.761 -52.895 1.00 71.00 93 ASN A CA 1
ATOM 705 C C . ASN A 1 93 ? 40.709 -22.762 -52.828 1.00 71.00 93 ASN A C 1
ATOM 707 O O . ASN A 1 93 ? 41.837 -22.433 -53.185 1.00 71.00 93 ASN A O 1
ATOM 711 N N . ASN A 1 94 ? 40.438 -23.984 -52.366 1.00 67.56 94 ASN A N 1
ATOM 712 C CA . ASN A 1 94 ? 41.368 -25.101 -52.545 1.00 67.56 94 ASN A CA 1
ATOM 713 C C . ASN A 1 94 ? 41.146 -25.690 -53.946 1.00 67.56 94 ASN A C 1
ATOM 715 O O . ASN A 1 94 ? 40.404 -26.657 -54.110 1.00 67.56 94 ASN A O 1
ATOM 719 N N . GLY A 1 95 ? 41.726 -25.041 -54.958 1.00 60.94 95 GLY A N 1
ATOM 720 C CA . GLY A 1 95 ? 41.894 -25.627 -56.290 1.00 60.94 95 GLY A CA 1
ATOM 721 C C . GLY A 1 95 ? 43.010 -26.671 -56.244 1.00 60.94 95 GLY A C 1
ATOM 722 O O . GLY A 1 95 ? 44.042 -26.407 -55.629 1.00 60.94 95 GLY A O 1
ATOM 723 N N . GLY A 1 96 ? 42.738 -27.854 -56.803 1.00 47.66 96 GLY A N 1
ATOM 724 C CA . GLY A 1 96 ? 43.601 -29.041 -56.756 1.00 47.66 96 GLY A CA 1
ATOM 725 C C . GLY A 1 96 ? 44.864 -28.984 -57.602 1.00 47.66 96 GLY A C 1
ATOM 726 O O . GLY A 1 96 ? 45.026 -28.027 -58.391 1.00 47.66 96 GLY A O 1
#

Solvent-accessible surface area (backbone atoms only — not comparable to full-atom values): 6569 Å² total; per-residue (Å²): 133,82,88,77,84,80,73,82,79,76,88,73,85,85,78,84,71,90,76,60,89,64,88,44,74,62,58,48,51,51,52,54,62,70,38,85,86,50,58,66,66,62,42,49,56,50,50,62,70,46,55,85,76,60,74,82,60,57,84,83,76,47,72,52,79,68,52,44,51,50,50,54,49,51,50,38,47,68,73,33,99,74,32,79,77,83,76,85,77,84,80,82,80,83,76,132